Protein AF-A0A1G8EF06-F1 (afdb_monomer_lite)

Structure (mmCIF, N/CA/C/O backbone):
data_AF-A0A1G8EF06-F1
#
_entry.id   AF-A0A1G8EF06-F1
#
loop_
_atom_site.group_PDB
_atom_site.id
_atom_site.type_symbol
_atom_site.label_atom_id
_atom_site.label_alt_id
_atom_site.label_comp_id
_atom_site.label_asym_id
_atom_site.label_entity_id
_atom_site.label_seq_id
_atom_site.pdbx_PDB_ins_code
_atom_site.Cartn_x
_atom_site.Cartn_y
_atom_site.Cartn_z
_atom_site.occupancy
_atom_site.B_iso_or_equiv
_atom_site.auth_seq_id
_atom_site.auth_comp_id
_atom_site.auth_asym_id
_atom_site.auth_atom_id
_atom_site.pdbx_PDB_model_num
ATOM 1 N N . MET A 1 1 ? 1.235 -3.537 11.306 1.00 88.44 1 MET A N 1
ATOM 2 C CA . MET A 1 1 ? 1.845 -2.215 11.017 1.00 88.44 1 MET A CA 1
ATOM 3 C C . MET A 1 1 ? 0.887 -1.103 11.433 1.00 88.44 1 MET A C 1
ATOM 5 O O . MET A 1 1 ? -0.315 -1.312 11.326 1.00 88.44 1 MET A O 1
ATOM 9 N N . THR A 1 2 ? 1.362 0.045 11.928 1.00 92.06 2 THR A N 1
ATOM 10 C CA . THR A 1 2 ? 0.479 1.201 12.199 1.00 92.06 2 THR A CA 1
ATOM 11 C C . THR A 1 2 ? 0.240 2.040 10.939 1.00 92.06 2 THR A C 1
ATOM 13 O O . THR A 1 2 ? 1.032 1.998 10.002 1.00 92.06 2 THR A O 1
ATOM 16 N N . GLU A 1 3 ? -0.826 2.849 10.927 1.00 91.75 3 GLU A N 1
ATOM 17 C CA . GLU A 1 3 ? -1.126 3.777 9.818 1.00 91.75 3 GLU A CA 1
ATOM 18 C C . GLU A 1 3 ? 0.034 4.763 9.563 1.00 91.75 3 GLU A C 1
ATOM 20 O O . GLU A 1 3 ? 0.362 5.049 8.418 1.00 91.75 3 GLU A O 1
ATOM 25 N N . GLN A 1 4 ? 0.712 5.217 10.624 1.00 93.62 4 GLN A N 1
ATOM 26 C CA . GLN A 1 4 ? 1.874 6.111 10.524 1.00 93.62 4 GLN A CA 1
ATOM 27 C C . GLN A 1 4 ? 3.102 5.423 9.920 1.00 93.62 4 GLN A C 1
ATOM 29 O O . GLN A 1 4 ? 3.807 6.027 9.119 1.00 93.62 4 GLN A O 1
ATOM 34 N N . GLN A 1 5 ? 3.362 4.167 10.298 1.00 94.62 5 GLN A N 1
ATOM 35 C CA . GLN A 1 5 ? 4.451 3.384 9.708 1.00 94.62 5 GLN A CA 1
ATOM 36 C C . GLN A 1 5 ? 4.200 3.143 8.220 1.00 94.62 5 GLN A C 1
ATOM 38 O O . GLN A 1 5 ? 5.110 3.294 7.418 1.00 94.62 5 GLN A O 1
ATOM 43 N N . LEU A 1 6 ? 2.953 2.832 7.859 1.00 95.25 6 LEU A N 1
ATOM 44 C CA . LEU A 1 6 ? 2.542 2.623 6.478 1.00 95.25 6 LEU A CA 1
ATOM 45 C C . LEU A 1 6 ? 2.771 3.887 5.634 1.00 95.25 6 LEU A C 1
ATOM 47 O O . LEU A 1 6 ? 3.438 3.822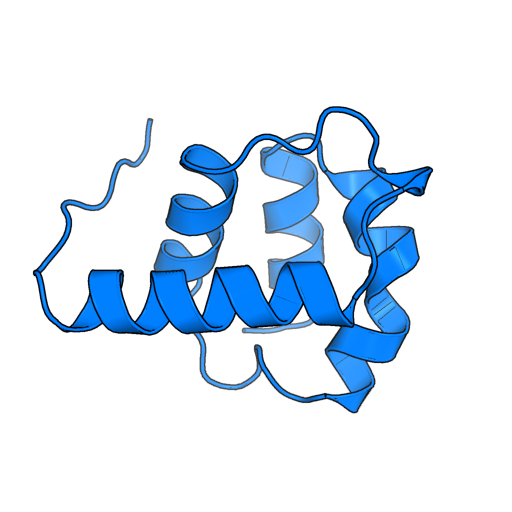 4.608 1.00 95.25 6 LEU A O 1
ATOM 51 N N . GLU A 1 7 ? 2.275 5.037 6.093 1.00 96.75 7 GLU A N 1
ATOM 52 C CA . GLU A 1 7 ? 2.470 6.329 5.422 1.00 96.75 7 GLU A CA 1
ATOM 53 C C . GLU A 1 7 ? 3.954 6.661 5.237 1.00 96.75 7 GLU A C 1
ATOM 55 O O . GLU A 1 7 ? 4.378 6.994 4.132 1.00 96.75 7 GLU A O 1
ATOM 60 N N . TYR A 1 8 ? 4.751 6.493 6.296 1.00 96.69 8 TYR A N 1
ATOM 61 C CA . TYR A 1 8 ? 6.190 6.735 6.258 1.00 96.69 8 TYR A CA 1
ATOM 62 C C . TYR A 1 8 ? 6.915 5.830 5.256 1.00 96.69 8 TYR A C 1
ATOM 64 O O . TYR A 1 8 ? 7.771 6.303 4.514 1.00 96.69 8 TYR A O 1
ATOM 72 N N . THR A 1 9 ? 6.569 4.541 5.190 1.00 96.44 9 THR A N 1
ATOM 73 C CA . THR A 1 9 ? 7.189 3.616 4.235 1.00 96.44 9 THR A CA 1
ATOM 74 C C . THR A 1 9 ? 6.858 3.995 2.795 1.00 96.44 9 THR A C 1
ATOM 76 O O . THR A 1 9 ? 7.747 4.001 1.955 1.00 96.44 9 THR A O 1
ATOM 79 N N . PHE A 1 10 ? 5.614 4.359 2.478 1.00 96.06 10 PHE A N 1
ATOM 80 C CA . PHE A 1 10 ? 5.305 4.832 1.124 1.00 96.06 10 PHE A CA 1
ATOM 81 C C . PHE A 1 10 ? 6.056 6.123 0.783 1.00 96.06 10 PHE A C 1
ATOM 83 O O . PHE A 1 10 ? 6.548 6.251 -0.336 1.00 96.06 10 PHE A O 1
ATOM 90 N N . ASP A 1 11 ? 6.179 7.048 1.736 1.00 96.44 11 ASP A N 1
ATOM 91 C CA . ASP A 1 11 ? 6.918 8.300 1.553 1.00 96.44 11 ASP A CA 1
ATOM 92 C C . ASP A 1 11 ? 8.413 8.061 1.289 1.00 96.44 11 ASP A C 1
ATOM 94 O O . ASP A 1 11 ? 8.970 8.603 0.335 1.00 96.44 11 ASP A O 1
ATOM 98 N N . LEU A 1 12 ? 9.039 7.160 2.054 1.00 96.44 12 LEU A N 1
ATOM 99 C CA . LEU A 1 12 ? 10.448 6.785 1.900 1.00 96.44 12 LEU A CA 1
ATOM 100 C C . LEU A 1 12 ? 10.775 6.261 0.490 1.00 96.44 12 LEU A C 1
ATOM 102 O O . LEU A 1 12 ? 11.866 6.508 -0.020 1.00 96.44 12 LEU A O 1
ATOM 106 N N . PHE A 1 13 ? 9.829 5.565 -0.144 1.00 94.81 13 PHE A N 1
ATOM 107 C CA . PHE A 1 13 ? 9.972 5.009 -1.493 1.00 94.81 13 PHE A CA 1
ATOM 108 C C . PHE A 1 13 ? 9.446 5.943 -2.602 1.00 94.81 13 PHE A C 1
ATOM 110 O O . PHE A 1 13 ? 9.399 5.550 -3.765 1.00 94.81 13 PHE A O 1
ATOM 117 N N . GLY A 1 14 ? 9.060 7.183 -2.273 1.00 94.31 14 GLY A N 1
ATOM 118 C CA . GLY A 1 14 ? 8.575 8.167 -3.248 1.00 94.31 14 GLY A CA 1
ATOM 119 C C . GLY A 1 14 ? 7.142 7.923 -3.735 1.00 94.31 14 GLY A C 1
ATOM 120 O O . GLY A 1 14 ? 6.750 8.424 -4.787 1.00 94.31 14 GLY A O 1
ATOM 121 N N . TYR A 1 15 ? 6.348 7.164 -2.980 1.00 95.69 15 TYR A N 1
ATOM 122 C CA . TYR A 1 15 ? 4.975 6.777 -3.308 1.00 95.69 15 TYR A CA 1
ATOM 123 C C . TYR A 1 15 ? 3.926 7.449 -2.407 1.00 95.69 15 TYR A C 1
ATOM 125 O O . TYR A 1 15 ? 2.832 6.913 -2.213 1.00 95.69 15 TYR A O 1
ATOM 133 N N . SER A 1 16 ? 4.216 8.639 -1.878 1.00 95.06 16 SER A N 1
ATOM 134 C CA . SER A 1 16 ? 3.314 9.395 -0.994 1.00 95.06 16 SER A CA 1
ATOM 135 C C . SER A 1 16 ? 1.952 9.660 -1.655 1.00 95.06 16 SER A C 1
ATOM 137 O O . SER A 1 16 ? 0.912 9.440 -1.035 1.00 95.06 16 SER A O 1
ATOM 139 N N . ASP A 1 17 ? 1.933 10.022 -2.944 1.00 94.75 17 ASP A N 1
ATOM 140 C CA . ASP A 1 17 ? 0.694 10.242 -3.711 1.00 94.75 17 ASP A CA 1
ATOM 141 C C . ASP A 1 17 ? -0.134 8.958 -3.864 1.00 94.75 17 ASP A C 1
ATOM 143 O O . ASP A 1 17 ? -1.362 8.961 -3.725 1.00 94.75 17 ASP A O 1
ATOM 147 N N . LEU A 1 18 ? 0.545 7.829 -4.096 1.00 95.88 18 LEU A N 1
ATOM 148 C CA . LEU A 1 18 ? -0.099 6.520 -4.168 1.00 95.88 18 LEU A CA 1
ATOM 149 C C . LEU A 1 18 ? -0.727 6.153 -2.821 1.00 95.88 18 LEU A C 1
ATOM 151 O O . LEU A 1 18 ? -1.861 5.672 -2.783 1.00 95.88 18 LEU A O 1
ATOM 155 N N . TYR A 1 19 ? -0.026 6.417 -1.717 1.00 96.25 19 TYR A N 1
ATOM 156 C CA . TYR A 1 19 ? -0.569 6.198 -0.384 1.00 96.25 19 TYR A CA 1
ATOM 157 C C . TYR A 1 19 ? -1.815 7.043 -0.138 1.00 96.25 19 TYR A C 1
ATOM 159 O O . TYR A 1 19 ? -2.833 6.489 0.266 1.00 96.25 19 TYR A O 1
ATOM 167 N N . GLN A 1 20 ? -1.795 8.347 -0.437 1.00 95.44 20 GLN A N 1
ATOM 168 C CA . GLN A 1 20 ? -2.969 9.204 -0.228 1.00 95.44 20 GLN A CA 1
ATOM 169 C C . GLN A 1 20 ? -4.193 8.696 -0.997 1.00 95.44 20 GLN A C 1
ATOM 171 O O . GLN A 1 20 ? -5.301 8.663 -0.457 1.00 95.44 20 GLN A O 1
ATOM 176 N N . LYS A 1 21 ? -3.987 8.215 -2.227 1.00 95.75 21 LYS A N 1
ATOM 177 C CA . LYS A 1 21 ? -5.042 7.608 -3.041 1.00 95.75 21 LYS A CA 1
ATOM 178 C C . LYS A 1 21 ? -5.568 6.291 -2.456 1.00 95.75 21 LYS A C 1
ATOM 180 O O . LYS A 1 21 ? -6.774 6.044 -2.487 1.00 95.75 21 LYS A O 1
ATOM 185 N N . LEU A 1 22 ? -4.687 5.435 -1.937 1.00 95.88 22 LEU A N 1
ATOM 186 C CA . LEU A 1 22 ? -5.036 4.096 -1.449 1.00 95.88 22 LEU A CA 1
ATOM 187 C C . LEU A 1 22 ? -5.332 4.033 0.060 1.00 95.88 22 LEU A C 1
ATOM 189 O O . LEU A 1 22 ? -5.780 2.998 0.548 1.00 95.88 22 LEU A O 1
ATOM 193 N N . ARG A 1 23 ? -5.141 5.122 0.811 1.00 95.38 23 ARG A N 1
ATOM 194 C CA . ARG A 1 23 ? -5.224 5.152 2.280 1.00 95.38 23 ARG A CA 1
ATOM 195 C C . ARG A 1 23 ? -6.541 4.605 2.816 1.00 95.38 23 ARG A C 1
ATOM 197 O O . ARG A 1 23 ? -6.549 3.746 3.696 1.00 95.38 23 ARG A O 1
ATOM 204 N N . TYR A 1 24 ? -7.662 5.099 2.291 1.00 95.69 24 TYR A N 1
ATOM 205 C CA . TYR A 1 24 ? -8.985 4.667 2.739 1.00 95.69 24 TYR A CA 1
ATOM 206 C C . TYR A 1 24 ? -9.255 3.180 2.452 1.00 95.69 24 TYR A C 1
ATOM 208 O O . TYR A 1 24 ? -9.576 2.458 3.400 1.00 95.69 24 TYR A O 1
ATOM 216 N N . PRO A 1 25 ? -9.101 2.674 1.210 1.00 96.06 25 PRO A N 1
ATOM 217 C CA . PRO A 1 25 ? -9.327 1.256 0.949 1.00 96.06 25 PRO A CA 1
ATOM 218 C C . PRO A 1 25 ? -8.326 0.347 1.678 1.00 96.06 25 PRO A C 1
ATOM 220 O O . PRO A 1 25 ? -8.739 -0.698 2.179 1.00 96.06 25 PRO A O 1
ATOM 223 N N . ILE A 1 26 ? -7.062 0.761 1.856 1.00 94.88 26 ILE A N 1
ATOM 224 C CA . ILE A 1 26 ? -6.101 0.029 2.698 1.00 94.88 26 ILE A CA 1
ATOM 225 C C . ILE A 1 26 ? -6.643 -0.108 4.125 1.00 94.88 26 ILE A C 1
ATOM 227 O O . ILE A 1 26 ? -6.733 -1.227 4.635 1.00 94.88 26 ILE A O 1
ATOM 231 N N . LYS A 1 27 ? -7.074 1.000 4.736 1.00 93.44 27 LYS A N 1
ATOM 232 C CA . LYS A 1 27 ? -7.610 1.012 6.101 1.00 93.44 27 LYS A CA 1
ATOM 233 C C . LYS A 1 27 ? -8.836 0.117 6.268 1.00 93.44 27 LYS A C 1
ATOM 235 O O . LYS A 1 27 ? -8.937 -0.588 7.264 1.00 93.44 27 LYS A O 1
ATOM 240 N N . VAL A 1 28 ? -9.765 0.141 5.312 1.00 95.31 28 VAL A N 1
ATOM 241 C CA . VAL A 1 28 ? -10.986 -0.683 5.369 1.00 95.31 28 VAL A CA 1
ATOM 242 C C . VAL A 1 28 ? -10.679 -2.165 5.144 1.00 95.31 28 VAL A C 1
ATOM 244 O O . VAL A 1 28 ? -11.329 -3.019 5.739 1.00 95.31 28 VAL A O 1
ATOM 247 N N . SER A 1 29 ? -9.692 -2.481 4.304 1.00 94.25 29 SER A N 1
ATOM 248 C CA . SER A 1 29 ? -9.348 -3.867 3.972 1.00 94.25 29 SER A CA 1
ATOM 249 C C . SER A 1 29 ? -8.677 -4.641 5.112 1.00 94.25 29 SER A C 1
ATOM 251 O O . SER A 1 29 ? -8.787 -5.864 5.151 1.00 94.25 29 SER A O 1
ATOM 253 N N . GLY A 1 30 ? -7.956 -3.958 6.012 1.00 93.31 30 GLY A N 1
ATOM 254 C CA . GLY A 1 30 ? -7.171 -4.595 7.080 1.00 93.31 30 GLY A CA 1
ATOM 255 C C . GLY A 1 30 ? -5.983 -5.435 6.583 1.00 93.31 30 GLY A C 1
ATOM 256 O O . GLY A 1 30 ? -5.372 -6.182 7.347 1.00 93.31 30 GLY A O 1
ATOM 257 N N . GLU A 1 31 ? -5.617 -5.341 5.300 1.00 92.50 31 GLU A N 1
ATOM 258 C CA . GLU A 1 31 ? -4.611 -6.223 4.688 1.00 92.50 31 GLU A CA 1
ATOM 259 C C . GLU A 1 31 ? -3.198 -6.046 5.265 1.00 92.50 31 GLU A C 1
ATOM 261 O O . GLU A 1 31 ? -2.376 -6.963 5.175 1.00 92.50 31 GLU A O 1
ATOM 266 N N . PHE A 1 32 ? -2.928 -4.892 5.884 1.00 93.12 32 PHE A N 1
ATOM 267 C CA . PHE A 1 32 ? -1.627 -4.507 6.441 1.00 93.12 32 PHE A CA 1
ATOM 268 C C . PHE A 1 32 ? -1.540 -4.620 7.973 1.00 93.12 32 PHE A C 1
ATOM 270 O O . PHE A 1 32 ? -0.469 -4.399 8.548 1.00 93.12 32 PHE A O 1
ATOM 277 N N . ASP A 1 33 ? -2.620 -5.024 8.649 1.00 91.12 33 ASP A N 1
ATOM 278 C CA . ASP A 1 33 ? -2.673 -5.076 10.118 1.00 91.12 33 ASP A CA 1
ATOM 279 C C . ASP A 1 33 ? -1.598 -6.018 10.684 1.00 91.12 33 ASP A C 1
ATOM 281 O O . ASP A 1 33 ? -0.862 -5.663 11.606 1.00 91.12 33 ASP A O 1
ATOM 285 N N . ASN A 1 34 ? -1.427 -7.179 10.041 1.00 89.44 34 ASN A N 1
ATOM 286 C CA . ASN A 1 34 ? -0.485 -8.241 10.420 1.00 89.44 34 ASN A CA 1
ATOM 287 C C . ASN A 1 34 ? 0.595 -8.464 9.349 1.00 89.44 34 ASN A C 1
ATOM 289 O O . ASN A 1 34 ? 0.903 -9.603 8.963 1.00 89.44 34 ASN A O 1
ATOM 293 N N . VAL A 1 35 ? 1.100 -7.370 8.785 1.00 91.81 35 VAL A N 1
ATOM 294 C CA . VAL A 1 35 ? 2.243 -7.390 7.873 1.00 91.81 35 VAL A CA 1
ATOM 295 C C . VAL A 1 35 ? 3.414 -6.679 8.533 1.00 91.81 35 VAL A C 1
ATOM 297 O O . VAL A 1 35 ? 3.261 -5.569 9.049 1.00 91.81 35 VAL A O 1
ATOM 300 N N . ASP A 1 36 ? 4.558 -7.356 8.518 1.00 91.25 36 ASP A N 1
ATOM 301 C CA . ASP A 1 36 ? 5.843 -6.803 8.924 1.00 91.25 36 ASP A CA 1
ATOM 302 C C . ASP A 1 36 ? 6.278 -5.726 7.920 1.00 91.25 36 ASP A C 1
ATOM 304 O O . ASP A 1 36 ? 5.958 -5.805 6.726 1.00 91.25 36 ASP A O 1
ATOM 308 N N . ILE A 1 37 ? 6.967 -4.696 8.408 1.00 91.88 37 ILE A N 1
ATOM 309 C CA . ILE A 1 37 ? 7.335 -3.520 7.607 1.00 91.88 37 ILE A CA 1
ATOM 310 C C . ILE A 1 37 ? 8.287 -3.882 6.470 1.00 91.88 37 ILE A C 1
ATOM 312 O O . ILE A 1 37 ? 8.102 -3.426 5.345 1.00 91.88 37 ILE A O 1
ATOM 316 N N . GLU A 1 38 ? 9.175 -4.837 6.718 1.00 91.12 38 GLU A N 1
ATOM 317 C CA . GLU A 1 38 ? 10.188 -5.321 5.787 1.00 91.12 38 GLU A CA 1
ATOM 318 C C . GLU A 1 38 ? 9.558 -5.942 4.531 1.00 91.12 38 GLU A C 1
ATOM 320 O O . GLU A 1 38 ? 10.129 -5.886 3.441 1.00 91.12 38 GLU A O 1
ATOM 325 N N . VAL A 1 39 ? 8.358 -6.527 4.655 1.00 93.06 39 VAL A N 1
ATOM 326 C CA . VAL A 1 39 ? 7.619 -7.097 3.517 1.00 93.06 39 VAL A CA 1
ATOM 327 C C . VAL A 1 39 ? 7.102 -5.992 2.603 1.00 93.06 39 VAL A C 1
ATOM 329 O O . VAL A 1 39 ? 7.125 -6.152 1.383 1.00 93.06 39 VAL A O 1
ATOM 332 N N . LEU A 1 40 ? 6.617 -4.888 3.177 1.00 94.94 40 LEU A N 1
ATOM 333 C CA . LEU A 1 40 ? 6.158 -3.740 2.401 1.00 94.94 40 LEU A CA 1
ATOM 334 C C . LEU A 1 40 ? 7.336 -3.009 1.762 1.00 94.94 40 LEU A C 1
ATOM 336 O O . LEU A 1 40 ? 7.270 -2.717 0.575 1.00 94.94 40 LEU A O 1
ATOM 340 N N . GLU A 1 41 ? 8.408 -2.766 2.511 1.00 94.56 41 GLU A N 1
ATOM 341 C CA . GLU A 1 41 ? 9.630 -2.153 1.981 1.00 94.56 41 GLU A CA 1
ATOM 342 C C . GLU A 1 41 ? 10.171 -2.968 0.803 1.00 94.56 41 GLU A C 1
ATOM 344 O O . GLU A 1 41 ? 10.380 -2.432 -0.280 1.00 94.56 41 GLU A O 1
ATOM 349 N N . SER A 1 42 ? 10.266 -4.292 0.961 1.00 93.81 42 SER A N 1
ATOM 350 C CA . SER A 1 42 ? 10.689 -5.178 -0.129 1.00 93.81 42 SER A CA 1
ATOM 351 C C . SER A 1 42 ? 9.719 -5.155 -1.314 1.00 93.81 42 SER A C 1
ATOM 353 O O . SER A 1 42 ? 10.135 -5.288 -2.458 1.00 93.81 42 SER A O 1
ATOM 355 N N . PHE A 1 43 ? 8.416 -5.003 -1.077 1.00 95.06 43 PHE A N 1
ATOM 356 C CA . PHE A 1 43 ? 7.449 -4.888 -2.165 1.00 95.06 43 PHE A CA 1
ATOM 357 C C . PHE A 1 43 ? 7.634 -3.582 -2.946 1.00 95.06 43 PHE A C 1
ATOM 359 O O . PHE A 1 43 ? 7.659 -3.617 -4.173 1.00 95.06 43 PHE A O 1
ATOM 366 N N . LEU A 1 44 ? 7.795 -2.453 -2.253 1.00 94.69 44 LEU A N 1
ATOM 367 C CA . LEU A 1 44 ? 7.980 -1.142 -2.881 1.00 94.69 44 LEU A CA 1
ATOM 368 C C . LEU A 1 44 ? 9.352 -0.990 -3.555 1.00 94.69 44 LEU A C 1
ATOM 370 O O . LEU A 1 44 ? 9.451 -0.243 -4.521 1.00 94.69 44 LEU A O 1
ATOM 374 N N . ASP A 1 45 ? 10.372 -1.725 -3.104 1.00 92.81 45 ASP A N 1
ATOM 375 C CA . ASP A 1 45 ? 11.682 -1.805 -3.770 1.00 92.81 45 ASP A CA 1
ATOM 376 C C . ASP A 1 45 ? 11.604 -2.552 -5.117 1.00 92.81 45 ASP A C 1
ATOM 378 O O . ASP A 1 45 ? 12.237 -2.177 -6.102 1.00 92.81 45 ASP A O 1
ATOM 382 N N . TRP A 1 46 ? 10.793 -3.615 -5.190 1.00 90.31 46 TRP A N 1
ATOM 383 C CA . TRP A 1 46 ? 10.701 -4.471 -6.382 1.00 90.31 46 TRP A CA 1
ATOM 384 C C . TRP A 1 46 ? 9.655 -4.013 -7.402 1.00 90.31 46 TRP A C 1
ATOM 386 O O . TRP A 1 46 ? 9.696 -4.450 -8.555 1.00 90.31 46 TRP A O 1
ATOM 396 N N . TYR A 1 47 ? 8.697 -3.183 -6.990 1.00 91.56 47 TYR A N 1
ATOM 397 C CA . TYR A 1 47 ? 7.611 -2.705 -7.839 1.00 91.56 47 TYR A CA 1
ATOM 398 C C . TYR A 1 47 ? 7.791 -1.234 -8.197 1.00 91.56 47 TYR A C 1
ATOM 400 O O . TYR A 1 47 ? 8.066 -0.392 -7.347 1.00 91.56 47 TYR A O 1
ATOM 408 N N . VAL A 1 48 ? 7.555 -0.924 -9.471 1.00 89.50 48 VAL A N 1
ATOM 409 C CA . VAL A 1 48 ? 7.534 0.447 -9.982 1.00 89.50 48 VAL A CA 1
ATOM 410 C C . VAL A 1 48 ? 6.107 0.823 -10.354 1.00 89.50 48 VAL A C 1
ATOM 412 O O . VAL A 1 48 ? 5.423 0.085 -11.067 1.00 89.50 48 VAL A O 1
ATOM 415 N N . PHE A 1 49 ? 5.660 1.982 -9.878 1.00 88.81 49 PHE A N 1
ATOM 416 C CA . PHE A 1 49 ? 4.336 2.529 -10.165 1.00 88.81 49 PHE A CA 1
ATOM 417 C C . PHE A 1 49 ? 4.461 3.797 -11.023 1.00 88.81 49 PHE A C 1
ATOM 419 O O . PHE A 1 49 ? 4.270 4.904 -10.529 1.00 88.81 49 PHE A O 1
ATOM 426 N N . ASP A 1 50 ? 4.760 3.632 -12.319 1.00 80.44 50 ASP A N 1
ATOM 427 C CA . ASP A 1 50 ? 5.027 4.733 -13.273 1.00 80.44 50 ASP A CA 1
ATOM 428 C C . ASP A 1 50 ? 3.916 5.797 -13.343 1.00 80.44 50 ASP A C 1
ATOM 430 O O . ASP A 1 50 ? 4.151 6.947 -13.712 1.00 80.44 50 ASP A O 1
ATOM 434 N N . ASN A 1 51 ? 2.675 5.413 -13.035 1.00 86.25 51 ASN A N 1
ATOM 435 C CA . ASN A 1 51 ? 1.538 6.321 -12.988 1.00 86.25 51 ASN A CA 1
ATOM 436 C C . ASN A 1 51 ? 0.625 5.953 -11.812 1.00 86.25 51 ASN A C 1
ATOM 438 O O . ASN A 1 51 ? -0.287 5.131 -11.941 1.00 86.25 51 ASN A O 1
ATOM 442 N N . THR A 1 52 ? 0.881 6.576 -10.664 1.00 86.31 52 THR A N 1
ATOM 443 C CA . THR A 1 52 ? 0.141 6.382 -9.407 1.00 86.31 52 THR A CA 1
ATOM 444 C C . THR A 1 52 ? -1.363 6.654 -9.567 1.00 86.31 52 THR A C 1
ATOM 446 O O . THR A 1 52 ? -2.193 5.925 -9.009 1.00 86.31 52 THR A O 1
ATOM 449 N N . ASP A 1 53 ? -1.752 7.595 -10.433 1.00 85.06 53 ASP A N 1
ATOM 450 C CA . ASP A 1 53 ? -3.156 7.901 -10.750 1.00 85.06 53 ASP A CA 1
ATOM 451 C C . ASP A 1 53 ? -3.888 6.758 -11.458 1.00 85.06 53 ASP A C 1
ATOM 453 O O . ASP A 1 53 ? -5.111 6.643 -11.339 1.00 85.06 53 ASP A O 1
ATOM 457 N N . LYS A 1 54 ? -3.174 5.847 -12.123 1.00 90.62 54 LYS A N 1
ATOM 458 C CA . LYS A 1 54 ? -3.771 4.669 -12.771 1.00 90.62 54 LYS A CA 1
ATOM 459 C C . LYS A 1 54 ? -3.822 3.429 -11.886 1.00 90.62 54 LYS A C 1
ATOM 461 O O . LYS A 1 54 ? -4.565 2.509 -12.203 1.00 90.62 54 LYS A O 1
ATOM 466 N N . VAL A 1 55 ? -3.089 3.402 -10.772 1.00 93.62 55 VAL A N 1
ATOM 467 C CA . VAL A 1 55 ? -3.051 2.229 -9.885 1.00 93.62 55 VAL A CA 1
ATOM 468 C C . VAL A 1 55 ? -4.390 2.056 -9.169 1.00 93.62 55 VAL A C 1
ATOM 470 O O . VAL A 1 55 ? -4.796 2.911 -8.383 1.00 93.62 55 VAL A O 1
ATOM 473 N N . LEU A 1 56 ? -5.098 0.962 -9.432 1.00 95.19 56 LEU A N 1
ATOM 474 C CA . LEU A 1 56 ? -6.312 0.610 -8.699 1.00 95.19 56 LEU A CA 1
ATOM 475 C C . LEU A 1 56 ? 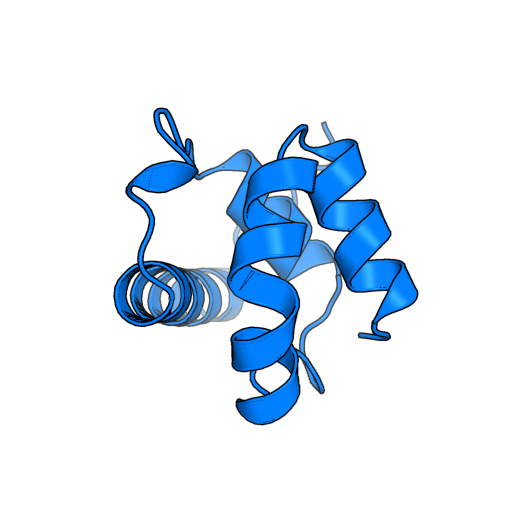-5.952 -0.152 -7.423 1.00 95.19 56 LEU A C 1
ATOM 477 O O . LEU A 1 56 ? -4.968 -0.891 -7.387 1.00 95.19 56 LEU A O 1
ATOM 481 N N . PHE A 1 57 ? -6.763 0.011 -6.375 1.00 95.38 57 PHE A N 1
ATOM 482 C CA . PHE A 1 57 ? -6.543 -0.691 -5.109 1.00 95.38 57 PHE A CA 1
ATOM 483 C C . PHE A 1 57 ? -6.535 -2.214 -5.290 1.00 95.38 57 PHE A C 1
ATOM 485 O O . PHE A 1 57 ? -5.656 -2.884 -4.753 1.00 95.38 57 PHE A O 1
ATOM 492 N N . 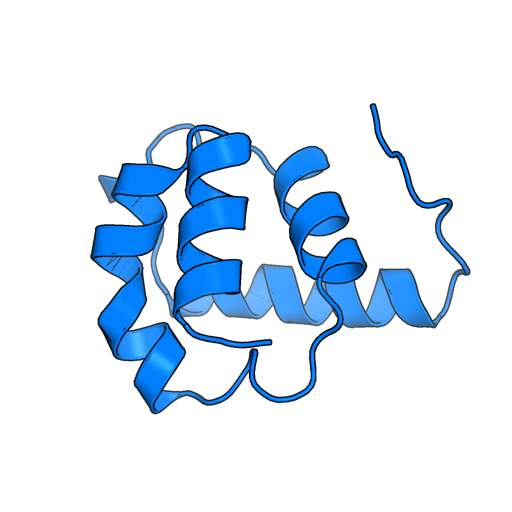ASP A 1 58 ? -7.472 -2.747 -6.076 1.00 95.88 58 ASP A N 1
ATOM 493 C CA . ASP A 1 58 ? -7.603 -4.190 -6.296 1.00 95.88 58 ASP A CA 1
ATOM 494 C C . ASP A 1 58 ? -6.373 -4.781 -7.001 1.00 95.88 58 ASP A C 1
ATOM 496 O O . ASP A 1 58 ? -5.888 -5.845 -6.613 1.00 95.88 58 ASP A O 1
ATOM 500 N N . ASP A 1 59 ? -5.812 -4.059 -7.975 1.00 94.62 59 ASP A N 1
ATOM 501 C CA . ASP A 1 59 ? -4.585 -4.468 -8.663 1.00 94.62 59 ASP A CA 1
ATOM 502 C C . ASP A 1 59 ? -3.389 -4.409 -7.709 1.00 94.62 59 ASP A C 1
ATOM 504 O O . ASP A 1 59 ? -2.638 -5.379 -7.571 1.00 94.62 59 ASP A O 1
ATOM 508 N N . PHE A 1 60 ? -3.247 -3.294 -6.986 1.00 96.19 60 PHE A N 1
ATOM 509 C CA . PHE A 1 60 ? -2.193 -3.110 -5.994 1.00 96.19 60 PHE A CA 1
ATOM 510 C C . PHE A 1 60 ? -2.200 -4.242 -4.960 1.00 96.19 60 PHE A C 1
ATOM 512 O O . PHE A 1 60 ? -1.173 -4.884 -4.719 1.00 96.19 60 PHE A O 1
ATOM 519 N N . ILE A 1 61 ? -3.367 -4.538 -4.379 1.00 96.38 61 ILE A N 1
ATOM 520 C CA . ILE A 1 61 ? -3.470 -5.546 -3.328 1.00 96.38 61 ILE A CA 1
ATOM 521 C C . ILE A 1 61 ? -3.318 -6.965 -3.869 1.00 96.38 61 ILE A C 1
ATOM 523 O O . ILE A 1 61 ? -2.760 -7.827 -3.187 1.00 96.38 61 ILE A O 1
ATOM 527 N N . TYR A 1 62 ? -3.760 -7.224 -5.102 1.00 96.06 62 TYR A N 1
ATOM 528 C CA . TYR A 1 62 ? -3.514 -8.497 -5.766 1.00 96.06 62 TYR A CA 1
ATOM 529 C C . TYR A 1 62 ? -2.009 -8.760 -5.895 1.00 96.06 62 TYR A C 1
ATOM 531 O O . TYR A 1 62 ? -1.524 -9.802 -5.441 1.00 96.06 62 TYR A O 1
ATOM 539 N N . HIS A 1 63 ? -1.258 -7.790 -6.421 1.00 96.00 63 HIS A N 1
ATOM 540 C CA . HIS A 1 63 ? 0.194 -7.889 -6.553 1.00 96.00 63 HIS A CA 1
ATOM 541 C C . HIS A 1 63 ? 0.893 -8.024 -5.201 1.00 96.00 63 HIS A C 1
ATOM 543 O O . HIS A 1 63 ? 1.745 -8.902 -5.036 1.00 96.00 63 HIS A O 1
ATOM 549 N N . PHE A 1 64 ? 0.476 -7.244 -4.204 1.00 95.94 64 PHE A N 1
ATOM 550 C CA . PHE A 1 64 ? 1.015 -7.341 -2.852 1.00 95.94 64 PHE A CA 1
ATOM 551 C C . PHE A 1 64 ? 0.798 -8.730 -2.232 1.00 95.94 64 PHE A C 1
ATOM 553 O O . PHE A 1 64 ? 1.720 -9.321 -1.669 1.00 95.94 64 PHE A O 1
ATOM 560 N N . ARG A 1 65 ? -0.399 -9.315 -2.376 1.00 95.31 65 ARG A N 1
ATOM 561 C CA . ARG A 1 65 ? -0.708 -10.666 -1.873 1.00 95.31 65 ARG A CA 1
ATOM 562 C C . ARG A 1 65 ? 0.138 -11.740 -2.551 1.00 95.31 65 ARG A C 1
ATOM 564 O O . ARG A 1 65 ? 0.596 -12.666 -1.875 1.00 95.31 65 ARG A O 1
ATOM 571 N N . VAL A 1 66 ? 0.342 -11.634 -3.865 1.00 94.56 66 VAL A N 1
ATOM 572 C CA . VAL A 1 66 ? 1.223 -12.540 -4.616 1.00 94.56 66 VAL A CA 1
ATOM 573 C C . VAL A 1 66 ? 2.657 -12.408 -4.110 1.00 94.56 66 VAL A C 1
ATOM 575 O O . VAL A 1 66 ? 3.257 -13.414 -3.727 1.00 94.56 66 VAL A O 1
ATOM 578 N N . PHE A 1 67 ? 3.173 -11.182 -4.014 1.00 94.62 67 PHE A N 1
ATOM 579 C CA . PHE A 1 67 ? 4.516 -10.919 -3.507 1.00 94.62 67 PHE A CA 1
ATOM 580 C C . PHE A 1 67 ? 4.706 -11.467 -2.091 1.00 94.62 67 PHE A C 1
ATOM 582 O O . PHE A 1 67 ? 5.635 -12.231 -1.852 1.00 94.62 67 PHE A O 1
ATOM 589 N N . ARG A 1 68 ? 3.781 -11.183 -1.167 1.00 92.62 68 ARG A N 1
ATOM 590 C CA . ARG A 1 68 ? 3.831 -11.663 0.222 1.00 92.62 68 ARG A CA 1
A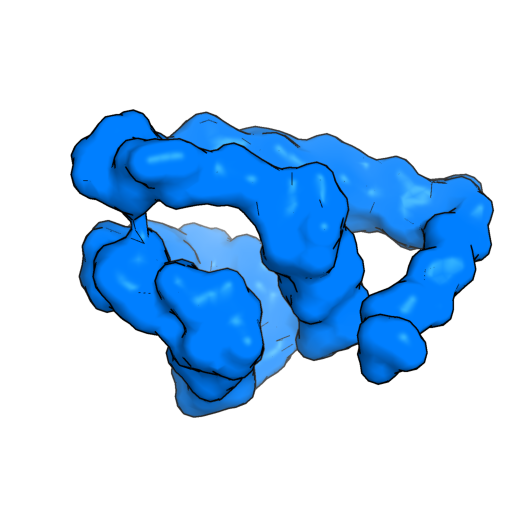TOM 591 C C . ARG A 1 68 ? 3.906 -13.187 0.309 1.00 92.62 68 ARG A C 1
ATOM 593 O O . ARG A 1 68 ? 4.634 -13.712 1.151 1.00 92.62 68 ARG A O 1
ATOM 600 N N . LYS A 1 69 ? 3.171 -13.913 -0.543 1.00 92.19 69 LYS A N 1
ATOM 601 C CA . LYS A 1 69 ? 3.254 -15.383 -0.610 1.00 92.19 69 LYS A CA 1
ATOM 602 C C . LYS A 1 69 ? 4.631 -15.848 -1.080 1.00 92.19 69 LYS A C 1
ATOM 604 O O . LYS A 1 69 ? 5.181 -16.781 -0.503 1.00 92.19 69 LYS A O 1
ATOM 609 N N . ILE A 1 70 ? 5.188 -15.199 -2.100 1.00 90.69 70 ILE A N 1
ATOM 610 C CA . ILE A 1 70 ? 6.514 -15.531 -2.632 1.00 90.69 70 ILE A CA 1
ATOM 611 C C . ILE A 1 70 ? 7.595 -15.224 -1.589 1.00 90.69 70 ILE A C 1
ATOM 613 O O . ILE A 1 70 ? 8.421 -16.094 -1.320 1.00 90.69 70 ILE A O 1
ATOM 617 N N . TYR A 1 71 ? 7.547 -14.044 -0.968 1.00 87.88 71 TYR A N 1
ATOM 618 C CA . TYR A 1 71 ? 8.489 -13.581 0.051 1.00 87.88 71 TYR A CA 1
ATOM 619 C C . TYR A 1 71 ? 8.561 -14.549 1.237 1.00 87.88 71 TYR A C 1
ATOM 621 O O . TYR A 1 71 ? 9.646 -14.996 1.603 1.00 87.88 71 TYR A O 1
ATOM 629 N N . LYS A 1 72 ? 7.400 -14.961 1.771 1.00 85.44 72 LYS A N 1
ATOM 630 C CA . LYS A 1 72 ? 7.318 -15.917 2.888 1.00 85.44 72 LYS A CA 1
ATOM 631 C C . LYS A 1 72 ? 7.816 -17.318 2.535 1.00 85.44 72 LYS A C 1
ATOM 633 O O . LYS A 1 72 ? 8.408 -17.974 3.381 1.00 85.44 72 LYS A O 1
ATOM 638 N N . ASN A 1 73 ? 7.556 -17.788 1.316 1.00 86.25 73 ASN A N 1
ATOM 639 C CA . ASN A 1 73 ? 7.835 -19.178 0.948 1.00 86.25 73 ASN A CA 1
ATOM 640 C C . ASN A 1 73 ? 9.244 -19.402 0.387 1.00 86.25 73 ASN A C 1
ATOM 642 O O . ASN A 1 73 ? 9.695 -20.542 0.355 1.00 86.25 73 ASN A O 1
ATOM 646 N N . ASN A 1 74 ? 9.926 -18.352 -0.076 1.00 80.25 74 ASN A N 1
ATOM 647 C CA . ASN A 1 74 ? 11.222 -18.482 -0.747 1.00 80.25 74 ASN A CA 1
ATOM 648 C C . ASN A 1 74 ? 12.395 -17.883 0.041 1.00 80.25 74 ASN A C 1
ATOM 650 O O . ASN A 1 74 ? 13.494 -17.842 -0.504 1.00 80.25 74 ASN A O 1
ATOM 654 N N . ASN A 1 75 ? 12.191 -17.422 1.286 1.00 66.56 75 ASN A N 1
ATOM 655 C CA . ASN A 1 75 ? 13.201 -16.683 2.063 1.00 66.56 75 ASN A CA 1
ATOM 656 C C . ASN A 1 75 ? 13.920 -15.635 1.198 1.00 66.56 75 ASN A C 1
ATOM 658 O O . ASN A 1 75 ? 15.152 -15.608 1.134 1.00 66.56 75 ASN A O 1
ATOM 662 N N . LEU A 1 76 ? 13.149 -14.822 0.465 1.00 68.00 76 LEU A N 1
ATOM 663 C CA . LEU A 1 76 ? 13.753 -13.798 -0.380 1.00 68.00 76 LEU A CA 1
ATOM 664 C C . LEU A 1 76 ? 14.627 -12.889 0.499 1.00 68.00 76 LEU A C 1
ATOM 666 O O . LEU A 1 76 ? 14.186 -12.504 1.585 1.00 68.00 76 LEU A O 1
ATOM 670 N N . PRO A 1 77 ? 15.870 -12.585 0.079 1.00 61.91 77 PRO A N 1
ATOM 671 C CA . PRO A 1 77 ? 16.753 -11.758 0.877 1.00 61.91 77 PRO A CA 1
ATOM 672 C C . PRO A 1 77 ? 16.132 -10.371 1.023 1.00 61.91 77 PRO A C 1
ATOM 674 O O . PRO A 1 77 ? 15.825 -9.719 0.024 1.00 61.91 77 PRO A O 1
ATOM 677 N N . TYR A 1 78 ? 15.973 -9.930 2.270 1.00 60.53 78 TYR A N 1
ATOM 678 C CA . TYR A 1 78 ? 15.696 -8.534 2.579 1.00 60.53 78 TYR A CA 1
ATOM 679 C C . TYR A 1 78 ? 16.798 -7.671 1.949 1.00 60.53 78 TYR A C 1
ATOM 681 O O . TYR A 1 78 ? 17.985 -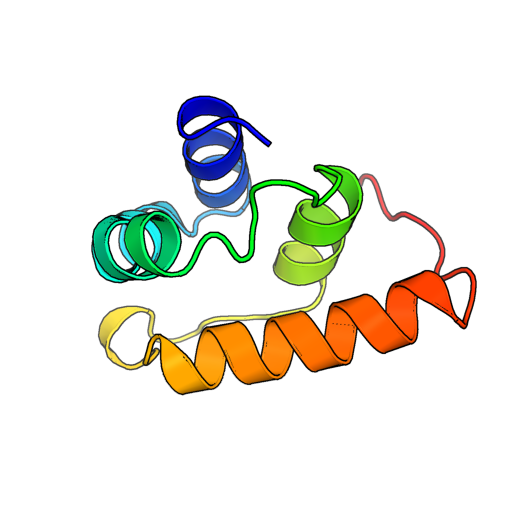7.937 2.166 1.00 60.53 78 TYR A O 1
ATOM 689 N N . ARG A 1 79 ? 16.415 -6.684 1.132 1.00 58.28 79 ARG A N 1
ATOM 690 C CA . ARG A 1 79 ? 17.331 -5.696 0.547 1.00 58.28 79 ARG A CA 1
ATOM 691 C C . ARG A 1 79 ? 17.112 -4.352 1.245 1.00 58.28 79 ARG A C 1
ATOM 693 O O . ARG A 1 79 ? 16.140 -3.680 0.927 1.00 58.28 79 ARG A O 1
ATOM 700 N N . PRO A 1 80 ? 17.988 -3.957 2.183 1.00 50.78 80 PRO A N 1
ATOM 701 C CA . PRO A 1 80 ? 17.866 -2.710 2.931 1.00 50.78 80 PRO A CA 1
ATOM 702 C C . PRO A 1 80 ? 18.513 -1.518 2.221 1.00 50.78 80 PRO A C 1
ATOM 704 O O . PRO A 1 80 ? 19.020 -0.644 2.917 1.00 50.78 80 PRO A O 1
ATOM 707 N N . TRP A 1 81 ? 18.500 -1.471 0.883 1.00 51.66 81 TRP A N 1
ATOM 708 C CA . TRP A 1 81 ? 19.425 -0.663 0.067 1.00 51.66 81 TRP A CA 1
ATOM 709 C C . TRP A 1 81 ? 20.859 -1.225 0.038 1.00 51.66 81 TRP A C 1
ATOM 711 O O . TRP A 1 81 ? 21.414 -1.589 1.100 1.00 51.66 81 TRP A O 1
#

Radius of gyration: 11.9 Å; chains: 1; bounding box: 30×29×26 Å

Foldseek 3Di:
DDLVLVCVLCVVLVNNVLCVVCVVVCVVVCLCVPDDSLLVNVLSVVDDDPDSVPDDNVNVVVSSVVSVVCCVPPVPDRDPD

Secondary structure (DSSP, 8-state):
--HHHHHHHHHHTT-HHHHHHHHHHHHHHTTTTT--HHHHHHHHHH---S-GGG--HHHHHHHHHHHHHHHHHHTPPP---

Sequence (81 aa):
MTEQQLEYTFDLFGYSDLYQKLRYPIKVSGEFDNVDIEVLESFLDWYVFDNTDKVLFDDFIYHFRVFRKIYKNNNLPYRPW

pLDDT: mean 90.12, std 10.15, range [50.78, 96.75]

Organism: N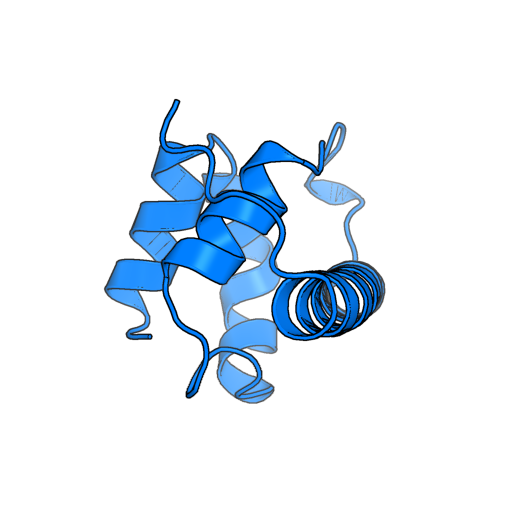CBI:txid930129